Protein AF-A0A0M3JPJ7-F1 (afdb_monomer_lite)

Radius of gyration: 18.46 Å; chains: 1; bounding box: 38×25×46 Å

pLDDT: mean 85.06, std 13.42, range [37.69, 96.06]

Secondary structure (DSSP, 8-state):
-PPPSSPPPSSTT-SS-SS-GGGSPPEEEEE--HHHHHHHHHHGGG-HHHHH-TT--TT--SHHHHHHHTTTSPPEEEEEGGGG--

Sequence (86 aa):
MQPDQKPIPFSFLTDQVWLSPSEQLPTFLSYTNDRVAELVRSNFHKNEYIRSEANGPRYCPSLEAKIIKFGNMYHKASYDSRMFIS

Foldseek 3Di:
DAFDQADDDPDPVDPGDPDHSVRDFDKDKDKDDPVNLVVLVVCVVVCVLVVVPPPRDVDDPDPSVCCVVPVPDIDMDMGTPVVPPD

InterPro domains:
  IPR002218 tRNA uridine 5-carboxymethylaminomethyl modification enzyme MnmG-related [PTHR11806] (2-75)
  IPR020595 MnmG-related, conserved site [PS01280] (56-70)
  IPR040131 MnmG, N-terminal domain [PF01134] (4-72)

Structure (mmCIF, N/CA/C/O backbone):
data_AF-A0A0M3JPJ7-F1
#
_entry.id   AF-A0A0M3JPJ7-F1
#
loop_
_atom_site.group_PDB
_atom_site.id
_atom_site.type_symbol
_atom_site.label_atom_id
_atom_site.label_alt_id
_atom_site.label_comp_id
_atom_site.label_asym_id
_atom_site.label_entity_id
_atom_site.label_seq_id
_atom_site.pdbx_PDB_ins_code
_atom_site.Cartn_x
_atom_site.Cartn_y
_atom_site.Cartn_z
_atom_site.occupancy
_atom_site.B_iso_or_equiv
_atom_site.auth_seq_id
_atom_site.auth_comp_id
_atom_site.auth_asym_id
_atom_site.auth_atom_id
_atom_site.pdbx_PDB_model_num
ATOM 1 N N . MET A 1 1 ? -8.015 -7.829 4.044 1.00 88.06 1 MET A N 1
ATOM 2 C CA . MET A 1 1 ? -7.499 -7.667 5.414 1.00 88.06 1 MET A CA 1
ATOM 3 C C . MET A 1 1 ? -8.633 -7.114 6.237 1.00 88.06 1 MET A C 1
ATOM 5 O O . MET A 1 1 ? -9.199 -6.097 5.849 1.00 88.06 1 MET A O 1
ATOM 9 N N . GLN A 1 2 ? -8.997 -7.841 7.289 1.00 90.00 2 GLN A N 1
ATOM 10 C CA . GLN A 1 2 ? -10.116 -7.467 8.143 1.00 90.00 2 GLN A CA 1
ATOM 11 C C . GLN A 1 2 ? -9.707 -6.355 9.116 1.00 90.00 2 GLN A C 1
ATOM 13 O O . GLN A 1 2 ? -8.525 -6.293 9.466 1.00 90.00 2 GLN A O 1
ATOM 18 N N . PRO A 1 3 ? -10.655 -5.503 9.538 1.00 91.44 3 PRO A N 1
ATOM 19 C CA . PRO A 1 3 ? -10.427 -4.524 10.594 1.00 91.44 3 PRO A CA 1
ATOM 20 C C . PRO A 1 3 ? -10.123 -5.180 11.944 1.00 91.44 3 PRO A C 1
ATOM 22 O O . PRO A 1 3 ? -10.492 -6.334 12.190 1.00 91.44 3 PRO A O 1
ATOM 25 N N . ASP A 1 4 ? -9.488 -4.424 12.836 1.00 92.62 4 ASP A N 1
ATOM 26 C CA . ASP A 1 4 ? -9.188 -4.887 14.188 1.00 92.62 4 ASP A CA 1
ATOM 27 C C . ASP A 1 4 ? -10.470 -5.057 15.012 1.00 92.62 4 ASP A C 1
ATOM 29 O O . ASP A 1 4 ? -11.336 -4.184 15.050 1.00 92.62 4 ASP A O 1
ATOM 33 N N . GLN A 1 5 ? -10.567 -6.167 15.750 1.00 92.44 5 GLN A N 1
ATOM 34 C CA . GLN A 1 5 ? -11.724 -6.441 16.612 1.00 92.44 5 GLN A CA 1
ATOM 35 C C . GLN A 1 5 ? -11.849 -5.458 17.788 1.00 92.44 5 GLN A C 1
ATOM 37 O O . GLN A 1 5 ? -12.946 -5.246 18.300 1.00 92.44 5 GLN A O 1
ATOM 42 N N . LYS A 1 6 ? -10.729 -4.881 18.239 1.00 93.00 6 LYS A N 1
ATOM 43 C CA . LYS A 1 6 ? -10.661 -3.890 19.322 1.00 93.00 6 LYS A CA 1
ATOM 44 C C . LYS A 1 6 ? -9.827 -2.695 18.848 1.00 93.00 6 LYS A C 1
ATOM 46 O O . LYS A 1 6 ? -8.620 -2.681 19.087 1.00 93.00 6 LYS A O 1
ATOM 51 N N . PRO A 1 7 ? -10.433 -1.731 18.135 1.00 92.88 7 PRO A N 1
ATOM 52 C CA . PRO A 1 7 ? -9.704 -0.601 17.583 1.00 92.88 7 PRO A CA 1
ATOM 53 C C . PRO A 1 7 ? -9.240 0.335 18.702 1.00 92.88 7 PRO A C 1
ATOM 55 O O . PRO A 1 7 ? -9.982 0.617 19.644 1.00 92.88 7 PRO A O 1
ATOM 58 N N . ILE A 1 8 ? -8.009 0.826 18.586 1.00 93.56 8 ILE A N 1
ATOM 59 C CA . ILE A 1 8 ? -7.421 1.755 19.552 1.00 93.56 8 ILE A CA 1
ATOM 60 C C . ILE A 1 8 ? -7.776 3.188 19.125 1.00 93.56 8 ILE A C 1
ATOM 62 O O . ILE A 1 8 ? -7.473 3.566 17.988 1.00 93.56 8 ILE A O 1
ATOM 66 N N . PRO A 1 9 ? -8.406 4.003 19.991 1.00 94.25 9 PRO A N 1
ATOM 67 C CA . PRO A 1 9 ? -8.636 5.414 19.704 1.00 94.25 9 PRO A CA 1
ATOM 68 C C . PRO A 1 9 ? -7.316 6.167 19.507 1.00 94.25 9 PRO A C 1
ATOM 70 O O . PRO A 1 9 ? -6.352 5.958 20.237 1.00 94.25 9 PRO A O 1
ATOM 73 N N . PHE A 1 10 ? -7.276 7.083 18.537 1.00 94.50 10 PHE A N 1
ATOM 74 C CA . PHE A 1 10 ? -6.091 7.918 18.304 1.00 94.50 10 PHE A CA 1
ATOM 75 C C . PHE A 1 10 ? -5.871 8.956 19.420 1.00 94.50 10 PHE A C 1
ATOM 77 O O . PHE A 1 10 ? -4.738 9.322 19.719 1.00 94.50 10 PHE A O 1
ATOM 84 N N . SER A 1 11 ? -6.957 9.449 20.024 1.00 94.75 11 SER A N 1
ATOM 85 C CA . SER A 1 11 ? -6.931 10.472 21.074 1.00 94.75 11 SER A CA 1
ATOM 86 C C . SER A 1 11 ? -6.971 9.845 22.464 1.00 94.75 11 SER A C 1
ATOM 88 O O . SER A 1 11 ? -7.797 8.974 22.719 1.00 94.75 11 SER A O 1
ATOM 90 N N . PHE A 1 12 ? -6.168 10.370 23.393 1.00 95.12 12 PHE A N 1
ATOM 91 C CA . PHE A 1 12 ? -6.232 10.005 24.815 1.00 95.12 12 PHE A CA 1
ATOM 92 C C . PHE A 1 12 ? -7.501 10.499 25.525 1.00 95.12 12 PHE A C 1
ATOM 94 O O . PHE A 1 12 ? -7.800 10.038 26.619 1.00 95.12 12 PHE A O 1
ATOM 101 N N . LEU A 1 13 ? -8.233 11.448 24.930 1.00 96.06 13 LEU A N 1
ATOM 102 C CA . LEU A 1 13 ? -9.482 11.994 25.483 1.00 96.06 13 LEU A CA 1
ATOM 103 C C . LEU A 1 13 ? -10.723 11.216 25.024 1.00 96.06 13 LEU A C 1
ATOM 105 O O . LEU A 1 13 ? -11.849 11.649 25.256 1.00 96.06 13 LEU A O 1
ATOM 109 N N . THR A 1 14 ? -10.534 10.123 24.289 1.00 93.19 14 THR A N 1
ATOM 110 C CA . THR A 1 14 ? -11.618 9.351 23.692 1.00 93.19 14 THR A CA 1
ATOM 111 C C . THR A 1 14 ? -11.488 7.903 24.124 1.00 93.19 14 THR A C 1
ATOM 113 O O . THR A 1 14 ? -10.516 7.241 23.778 1.00 93.19 14 THR A O 1
ATOM 116 N N . ASP A 1 15 ? -12.493 7.403 24.837 1.00 92.25 15 ASP A N 1
ATOM 117 C CA . ASP A 1 15 ? -12.455 6.043 25.377 1.00 92.25 15 ASP A CA 1
ATOM 118 C C . ASP A 1 15 ? -12.654 4.971 24.296 1.00 92.25 15 ASP A C 1
ATOM 120 O O . ASP A 1 15 ? -12.157 3.853 24.431 1.00 92.25 15 ASP A O 1
ATOM 124 N N . GLN A 1 16 ? -13.390 5.285 23.219 1.00 91.19 16 GLN A N 1
ATOM 125 C CA . GLN A 1 16 ? -13.736 4.326 22.164 1.00 91.19 16 GLN A CA 1
ATOM 126 C C . GLN A 1 16 ? -13.822 4.973 20.778 1.00 91.19 16 GLN A C 1
ATOM 128 O O . GLN A 1 16 ? -14.234 6.122 20.625 1.00 91.19 16 GLN A O 1
ATOM 133 N N . VAL A 1 17 ? -13.457 4.211 19.743 1.00 92.38 17 VAL A N 1
ATOM 134 C CA . VAL A 1 17 ? -13.667 4.615 18.346 1.00 92.38 17 VAL A CA 1
ATOM 135 C C . VAL A 1 17 ? -15.169 4.684 18.069 1.00 92.38 17 VAL A C 1
ATOM 137 O O . VAL A 1 17 ? -15.904 3.758 18.389 1.00 92.38 17 VAL A O 1
ATOM 140 N N . TRP A 1 18 ? -15.614 5.784 17.462 1.00 91.19 18 TRP A N 1
ATOM 141 C CA . TRP A 1 18 ? -17.034 6.071 17.217 1.00 91.19 18 TRP A CA 1
ATOM 142 C C . TRP A 1 18 ? -17.725 5.088 16.255 1.00 91.19 18 TRP A C 1
ATOM 144 O O . TRP A 1 18 ? -18.947 4.991 16.261 1.00 91.19 18 TRP A O 1
ATOM 154 N N . LEU A 1 19 ? -16.950 4.384 15.427 1.00 91.31 19 LEU A N 1
ATOM 155 C CA . LEU A 1 19 ? -17.421 3.400 14.457 1.00 91.31 19 LEU A CA 1
ATOM 156 C C . LEU A 1 19 ? -17.22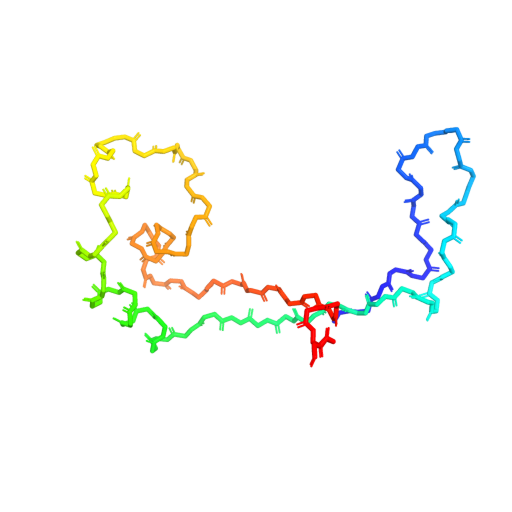2 1.985 15.010 1.00 91.31 19 LEU A C 1
ATOM 158 O O . LEU A 1 19 ? -16.103 1.631 15.402 1.00 91.31 19 LEU A O 1
ATOM 162 N N . SER A 1 20 ? -18.273 1.160 15.008 1.00 88.88 20 SER A N 1
ATOM 163 C CA . SER A 1 20 ? -18.153 -0.208 15.517 1.00 88.88 20 SER A CA 1
ATOM 164 C C . SER A 1 20 ? -17.247 -1.067 14.613 1.00 88.88 20 SER A C 1
ATOM 166 O O . SER A 1 20 ? -17.173 -0.832 13.403 1.00 88.88 20 SER A O 1
ATOM 168 N N . PRO A 1 21 ? -16.554 -2.094 15.147 1.00 87.81 21 PRO A N 1
ATOM 169 C CA . PRO A 1 21 ? -15.676 -2.956 14.346 1.00 87.81 21 PRO A CA 1
ATOM 170 C C . PRO A 1 21 ? -16.371 -3.635 13.157 1.00 87.81 21 PRO A C 1
ATOM 172 O O . PRO A 1 21 ? -15.752 -3.821 12.114 1.00 87.81 21 PRO A O 1
ATOM 175 N N . SER A 1 22 ? -17.658 -3.975 13.285 1.00 88.56 22 SER A N 1
ATOM 176 C CA . SER A 1 22 ? -18.468 -4.561 12.206 1.00 88.56 22 SER A CA 1
ATOM 177 C C . SER A 1 22 ? -18.782 -3.593 11.067 1.00 88.56 22 SER A C 1
ATOM 179 O O . SER A 1 22 ? -19.106 -4.037 9.970 1.00 88.56 22 SER A O 1
ATOM 181 N N . GLU A 1 23 ? -18.706 -2.288 11.321 1.00 91.00 23 GLU A N 1
ATOM 182 C CA . GLU A 1 23 ? -18.960 -1.238 10.329 1.00 91.00 23 GLU A CA 1
ATOM 183 C C . GLU A 1 23 ? -17.666 -0.749 9.662 1.00 91.00 23 GLU A C 1
ATOM 185 O O . GLU A 1 23 ? -17.704 0.004 8.686 1.00 91.00 23 GLU A O 1
ATOM 190 N N . GLN A 1 24 ? -16.502 -1.168 10.168 1.00 91.00 24 GLN A N 1
ATOM 191 C CA . GLN A 1 24 ? -15.224 -0.865 9.539 1.00 91.00 24 G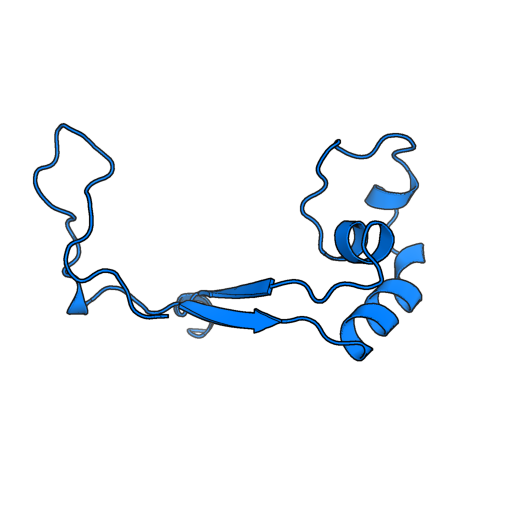LN A CA 1
ATOM 192 C C . GLN A 1 24 ? -15.073 -1.653 8.236 1.00 91.00 24 GLN A C 1
ATOM 194 O O . GLN A 1 24 ? -15.335 -2.854 8.158 1.00 91.00 24 GLN A O 1
ATOM 199 N N . LEU A 1 25 ? -14.623 -0.962 7.193 1.00 92.19 25 LEU A N 1
ATOM 200 C CA . LEU A 1 25 ? -14.450 -1.564 5.881 1.00 92.19 25 LEU A CA 1
ATOM 201 C C . LEU A 1 25 ? -13.124 -2.336 5.797 1.00 92.19 25 LEU A C 1
ATOM 203 O O . LEU A 1 25 ? -12.114 -1.874 6.334 1.00 92.19 25 LEU A O 1
ATOM 207 N N . PRO A 1 26 ? -13.090 -3.484 5.099 1.00 91.50 26 PRO A N 1
ATOM 208 C CA . PRO A 1 26 ? -11.850 -4.209 4.877 1.00 91.50 26 PRO A CA 1
ATOM 209 C C . PRO A 1 26 ? -10.949 -3.480 3.871 1.00 91.50 26 PRO A C 1
ATOM 211 O O . PRO A 1 26 ? -11.409 -2.720 3.019 1.00 91.50 26 PRO A O 1
ATOM 214 N N . THR A 1 27 ? -9.655 -3.788 3.910 1.00 92.75 27 THR A N 1
ATOM 215 C CA . THR A 1 27 ? -8.673 -3.326 2.912 1.00 92.75 27 THR A CA 1
ATOM 216 C C . THR A 1 27 ? -8.143 -4.521 2.135 1.00 92.75 27 THR A C 1
ATOM 218 O O . THR A 1 27 ? -7.816 -5.552 2.726 1.00 92.75 27 THR A O 1
ATOM 221 N N . PHE A 1 28 ? -8.009 -4.417 0.819 1.00 93.25 28 PHE A N 1
ATOM 222 C CA . PHE A 1 28 ? -7.469 -5.495 -0.011 1.00 93.25 28 PHE A CA 1
ATOM 223 C C . PHE A 1 28 ? -5.976 -5.326 -0.236 1.00 93.25 28 PHE A C 1
ATOM 225 O O . PHE A 1 28 ? -5.453 -4.215 -0.262 1.00 93.25 28 PHE A O 1
ATOM 232 N N . LEU A 1 29 ? -5.289 -6.453 -0.389 1.00 94.06 29 LEU A N 1
ATOM 233 C CA . LEU A 1 29 ? -3.847 -6.510 -0.528 1.00 94.06 29 LEU A CA 1
ATOM 234 C C . LEU A 1 29 ? -3.485 -7.169 -1.852 1.00 94.06 29 LEU A C 1
ATOM 236 O O . LEU A 1 29 ? -3.957 -8.265 -2.135 1.00 94.06 29 LEU A O 1
ATOM 240 N N . SER A 1 30 ? -2.620 -6.524 -2.624 1.00 94.50 30 SER A N 1
ATOM 241 C CA . SER A 1 30 ? -2.035 -7.086 -3.837 1.00 94.50 30 SER A CA 1
ATOM 242 C C . SER A 1 30 ? -0.554 -6.726 -3.943 1.00 94.50 30 SER A C 1
ATOM 244 O O . SER A 1 30 ? 0.001 -6.020 -3.095 1.00 94.50 30 SER A O 1
ATOM 246 N N . TYR A 1 31 ? 0.078 -7.214 -5.002 1.00 96.06 31 TYR A N 1
ATOM 247 C CA . TYR A 1 31 ? 1.462 -6.944 -5.351 1.00 96.06 31 TYR A CA 1
ATOM 248 C C . TYR A 1 31 ? 1.567 -6.563 -6.825 1.00 96.06 31 TYR A C 1
ATOM 250 O O . TYR A 1 31 ? 0.771 -6.998 -7.659 1.00 96.06 31 TYR A O 1
ATOM 258 N N . THR A 1 32 ? 2.573 -5.758 -7.154 1.00 96.06 32 THR A N 1
ATOM 259 C CA . THR A 1 32 ? 2.988 -5.582 -8.545 1.00 96.06 32 THR A CA 1
ATOM 260 C C . THR A 1 32 ? 3.568 -6.880 -9.097 1.00 96.06 32 THR A C 1
ATOM 262 O O . THR A 1 32 ? 3.987 -7.758 -8.349 1.00 96.06 32 THR A O 1
ATOM 265 N N . ASN A 1 33 ? 3.634 -6.977 -10.418 1.00 95.50 33 ASN A N 1
ATOM 266 C CA . ASN A 1 33 ? 4.235 -8.098 -11.133 1.00 95.50 33 ASN A CA 1
ATOM 267 C C . ASN A 1 33 ? 5.163 -7.577 -12.241 1.00 95.50 33 ASN A C 1
ATOM 269 O O . ASN A 1 33 ? 5.300 -6.362 -12.425 1.00 95.50 33 ASN A O 1
ATOM 273 N N . ASP A 1 34 ? 5.773 -8.491 -12.991 1.00 96.00 34 ASP A N 1
ATOM 274 C CA . ASP A 1 34 ? 6.725 -8.149 -14.054 1.00 96.00 34 ASP A CA 1
ATOM 275 C C . ASP A 1 34 ? 6.099 -7.241 -15.119 1.00 96.00 34 ASP A C 1
ATOM 277 O O . ASP A 1 34 ? 6.697 -6.240 -15.513 1.00 96.00 34 ASP A O 1
ATOM 281 N N . ARG A 1 35 ? 4.837 -7.497 -15.489 1.00 95.88 35 ARG A N 1
ATOM 282 C CA . ARG A 1 35 ? 4.094 -6.675 -16.456 1.00 95.88 35 ARG A CA 1
ATOM 283 C C . ARG A 1 35 ? 3.944 -5.223 -15.997 1.00 95.88 35 ARG A C 1
ATOM 285 O O . ARG A 1 35 ? 4.053 -4.303 -16.806 1.00 95.88 35 ARG A O 1
ATOM 292 N N . VAL A 1 36 ? 3.696 -4.991 -14.706 1.00 94.50 36 VAL A N 1
ATOM 293 C CA . VAL A 1 36 ? 3.650 -3.630 -14.141 1.00 94.50 36 VAL A CA 1
ATOM 294 C C . VAL A 1 36 ? 5.027 -2.971 -14.227 1.00 94.50 36 VAL A C 1
ATOM 296 O O . V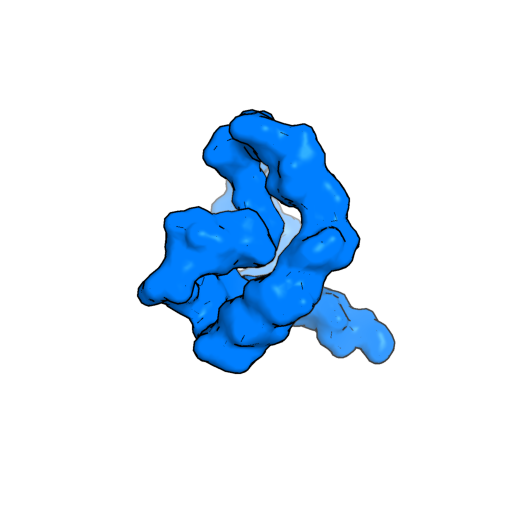AL A 1 36 ? 5.124 -1.807 -14.615 1.00 94.50 36 VAL A O 1
ATOM 299 N N . ALA A 1 37 ? 6.094 -3.709 -13.912 1.00 94.19 37 ALA A N 1
ATOM 300 C CA . ALA A 1 37 ? 7.455 -3.188 -13.988 1.00 94.19 37 ALA A CA 1
ATOM 301 C C . ALA A 1 37 ? 7.854 -2.811 -15.426 1.00 94.19 37 ALA A C 1
ATOM 303 O O . ALA A 1 37 ? 8.431 -1.747 -15.649 1.00 94.19 37 ALA A O 1
ATOM 304 N N . GLU A 1 38 ? 7.498 -3.634 -16.412 1.00 94.44 38 GLU A N 1
ATOM 305 C CA . GLU A 1 38 ? 7.691 -3.351 -17.839 1.00 94.44 38 GLU A CA 1
ATOM 306 C C . GLU A 1 38 ? 6.925 -2.104 -18.296 1.00 94.44 38 GLU A C 1
ATOM 308 O O . GLU A 1 38 ? 7.483 -1.231 -18.971 1.00 94.44 38 GLU A O 1
ATOM 313 N N . LEU A 1 39 ? 5.658 -1.972 -17.891 1.00 93.44 39 LEU A N 1
ATOM 314 C CA . LEU A 1 39 ? 4.835 -0.813 -18.240 1.00 93.44 39 LEU A CA 1
ATOM 315 C C . LEU A 1 39 ? 5.427 0.488 -17.686 1.00 93.44 39 LEU A C 1
ATOM 317 O O . LEU A 1 39 ? 5.479 1.507 -18.378 1.00 93.44 39 LEU A O 1
ATOM 321 N N . VAL A 1 40 ? 5.908 0.448 -16.447 1.00 91.75 40 VAL A N 1
ATOM 322 C CA . VAL A 1 40 ? 6.541 1.597 -15.802 1.00 91.75 40 VAL A CA 1
ATOM 323 C C . VAL A 1 40 ? 7.850 1.964 -16.496 1.00 91.75 40 VAL A C 1
ATOM 325 O O . VAL A 1 40 ? 8.058 3.132 -16.822 1.00 91.75 40 VAL A O 1
ATOM 328 N N . ARG A 1 41 ? 8.709 0.982 -16.798 1.00 90.19 41 ARG A N 1
ATOM 329 C CA . ARG A 1 41 ? 9.984 1.215 -17.500 1.00 90.19 41 ARG A CA 1
ATOM 330 C C . ARG A 1 41 ? 9.771 1.801 -18.894 1.00 90.19 41 ARG A C 1
ATOM 332 O O . ARG A 1 41 ? 10.436 2.769 -19.252 1.00 90.19 41 ARG A O 1
ATOM 339 N N . SER A 1 42 ? 8.813 1.270 -19.655 1.00 92.94 42 SER A N 1
ATOM 340 C CA . SER A 1 42 ? 8.508 1.757 -21.010 1.00 92.94 42 SER A CA 1
ATOM 341 C C . SER A 1 42 ? 7.971 3.192 -21.031 1.00 92.94 42 SER A C 1
ATOM 343 O O . SER A 1 42 ? 8.221 3.922 -21.988 1.00 92.94 42 SER A O 1
ATOM 345 N N . ASN A 1 43 ? 7.291 3.638 -19.970 1.00 90.31 43 ASN A N 1
ATOM 346 C CA . ASN A 1 43 ? 6.709 4.982 -19.887 1.00 90.31 43 ASN A CA 1
ATOM 347 C C . ASN A 1 43 ? 7.514 5.966 -19.032 1.00 90.31 43 ASN A C 1
ATOM 349 O O . ASN A 1 43 ? 7.127 7.129 -18.934 1.00 90.31 43 ASN A O 1
ATOM 353 N N . PHE A 1 44 ? 8.642 5.551 -18.454 1.00 84.50 44 PHE A N 1
ATOM 354 C CA . PHE A 1 44 ? 9.405 6.380 -17.520 1.00 84.50 44 PHE A CA 1
ATOM 355 C C . PHE A 1 44 ? 9.820 7.740 -18.102 1.00 84.50 44 PHE A C 1
ATOM 357 O O . PHE A 1 44 ? 9.793 8.757 -17.414 1.00 84.50 44 PHE A O 1
ATOM 364 N N . HIS A 1 45 ? 10.135 7.781 -19.397 1.00 82.88 45 HIS A N 1
ATOM 365 C CA . HIS A 1 45 ? 10.517 9.002 -20.107 1.00 82.88 45 HIS A CA 1
ATOM 366 C C . HIS A 1 45 ? 9.466 10.123 -20.037 1.00 82.88 45 HIS A C 1
ATOM 368 O O . HIS A 1 45 ? 9.842 11.288 -20.160 1.00 82.88 45 HIS A O 1
ATOM 374 N N . LYS A 1 46 ? 8.188 9.779 -19.824 1.00 84.81 46 LYS A N 1
ATOM 375 C CA . LYS A 1 46 ? 7.064 10.723 -19.720 1.00 84.81 46 LYS A CA 1
ATOM 376 C C . LYS A 1 46 ? 6.967 11.402 -18.354 1.00 84.81 46 LYS A C 1
ATOM 378 O O . LYS A 1 46 ? 6.208 12.352 -18.212 1.00 84.81 46 LYS A O 1
ATOM 383 N N . ASN A 1 47 ? 7.687 10.912 -17.345 1.00 76.88 47 ASN A N 1
ATOM 384 C CA . ASN A 1 47 ? 7.632 11.446 -15.990 1.00 76.88 47 ASN A CA 1
ATOM 385 C C . ASN A 1 47 ? 8.817 12.393 -15.753 1.00 76.88 47 ASN A C 1
ATOM 387 O O . ASN A 1 47 ? 9.898 11.982 -15.332 1.00 76.88 47 ASN A O 1
ATOM 391 N N . GLU A 1 48 ? 8.618 13.670 -16.077 1.00 71.81 48 GLU A N 1
ATOM 392 C CA . GLU A 1 48 ? 9.651 14.704 -15.955 1.00 71.81 48 GLU A CA 1
ATOM 393 C C . GLU A 1 48 ? 10.041 14.971 -14.494 1.00 71.81 48 GLU A C 1
ATOM 395 O O . GLU A 1 48 ? 11.213 15.198 -14.211 1.00 71.81 48 GLU A O 1
ATOM 400 N N . TYR A 1 49 ? 9.094 14.823 -13.561 1.00 70.75 49 TYR A N 1
ATOM 401 C CA . TYR A 1 49 ? 9.283 15.054 -12.124 1.00 70.75 49 TYR A CA 1
ATOM 402 C C . TYR A 1 49 ? 10.370 14.164 -11.502 1.00 70.75 49 TYR A C 1
ATOM 404 O O . TYR A 1 49 ? 11.134 14.610 -10.655 1.00 70.75 49 TYR A O 1
ATOM 412 N N . ILE A 1 50 ? 10.492 12.911 -11.948 1.00 67.62 50 ILE A N 1
ATOM 413 C CA . ILE A 1 50 ? 11.504 11.983 -11.407 1.00 67.62 50 ILE A CA 1
ATOM 414 C C . ILE A 1 50 ? 12.837 12.088 -12.141 1.00 67.62 50 ILE A C 1
ATOM 416 O O . ILE A 1 50 ? 13.873 11.688 -11.613 1.00 67.62 50 ILE A O 1
ATOM 420 N N . ARG A 1 51 ? 12.832 12.635 -13.358 1.00 66.31 51 ARG A N 1
ATOM 421 C CA . ARG A 1 51 ? 14.042 12.825 -14.163 1.00 66.31 51 ARG A CA 1
ATOM 422 C C . ARG A 1 51 ? 14.775 14.121 -13.820 1.00 66.31 51 ARG A C 1
ATOM 424 O O . ARG A 1 51 ? 15.995 14.154 -13.948 1.0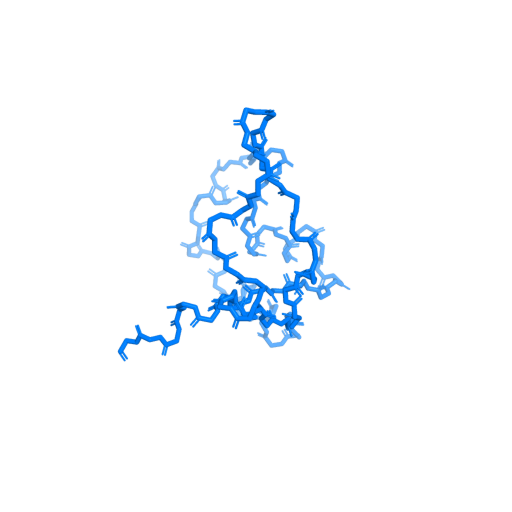0 66.31 51 ARG A O 1
ATOM 431 N N . SER A 1 52 ? 14.048 15.174 -13.441 1.00 60.72 52 SER A N 1
ATOM 432 C CA . SER A 1 52 ? 14.592 16.521 -13.227 1.00 60.72 52 SER A CA 1
ATOM 433 C C . SER A 1 52 ? 15.271 16.701 -11.869 1.00 60.72 52 SER A C 1
ATOM 435 O O . SER A 1 52 ? 16.177 17.524 -11.737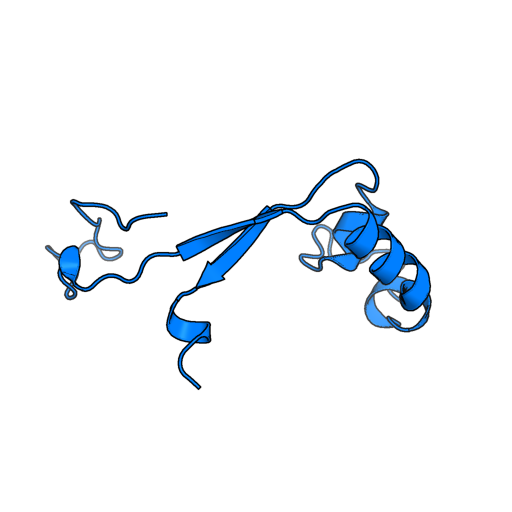 1.00 60.72 52 SER A O 1
ATOM 437 N N . GLU A 1 53 ? 14.908 15.903 -10.868 1.00 57.59 53 GLU A N 1
ATOM 438 C CA . GLU A 1 53 ? 15.563 15.946 -9.569 1.00 57.59 53 GLU A CA 1
ATOM 439 C C . GLU A 1 53 ? 16.765 14.989 -9.547 1.00 57.59 53 GLU A C 1
ATOM 441 O O . GLU A 1 53 ? 16.663 13.819 -9.181 1.00 57.59 53 GLU A O 1
ATOM 446 N N . ALA A 1 54 ? 17.953 15.519 -9.872 1.00 54.06 54 ALA A N 1
ATOM 447 C CA . ALA A 1 54 ? 19.247 14.853 -9.644 1.00 54.06 54 ALA A CA 1
ATOM 448 C C . ALA A 1 54 ? 19.435 14.385 -8.180 1.00 54.06 54 ALA A C 1
ATOM 450 O O . ALA A 1 54 ? 20.281 13.542 -7.893 1.00 54.06 54 ALA A O 1
ATOM 451 N N . ASN A 1 55 ? 18.606 14.911 -7.271 1.00 54.69 55 ASN A N 1
ATOM 452 C CA . ASN A 1 55 ? 18.376 14.438 -5.915 1.00 54.69 55 ASN A CA 1
ATOM 453 C C . ASN A 1 55 ? 16.867 14.469 -5.620 1.00 54.69 55 ASN A C 1
ATOM 455 O O . ASN A 1 55 ? 16.417 15.350 -4.889 1.00 54.69 55 ASN A O 1
ATOM 459 N N . GLY A 1 56 ? 16.087 13.546 -6.199 1.00 57.62 56 GLY A N 1
ATOM 460 C CA . GLY A 1 56 ? 14.680 13.337 -5.823 1.00 57.62 56 GLY A CA 1
ATOM 461 C C . GLY A 1 56 ? 14.470 13.348 -4.299 1.00 57.62 56 GLY A C 1
ATOM 462 O O . GLY A 1 56 ? 15.444 13.091 -3.572 1.00 57.62 56 GLY A O 1
ATOM 463 N N . PRO A 1 57 ? 13.249 13.571 -3.755 1.00 62.91 57 PRO A N 1
ATOM 464 C CA . PRO A 1 57 ? 13.022 13.426 -2.322 1.00 62.91 57 PRO A CA 1
ATOM 465 C C . PRO A 1 57 ? 13.642 12.103 -1.881 1.00 62.91 57 PRO A C 1
ATOM 467 O O . PRO A 1 57 ? 13.412 11.065 -2.508 1.00 62.91 57 PRO A O 1
ATOM 470 N N . ARG A 1 58 ? 14.475 12.148 -0.827 1.00 67.56 58 ARG A N 1
ATOM 471 C CA . ARG A 1 58 ? 15.283 11.002 -0.356 1.00 67.56 58 ARG A CA 1
ATOM 472 C C . ARG A 1 58 ? 14.452 9.710 -0.271 1.00 67.56 58 ARG A C 1
ATOM 474 O O . ARG A 1 58 ? 14.976 8.612 -0.480 1.00 67.56 58 ARG A O 1
ATOM 481 N N . TYR A 1 59 ? 13.147 9.876 -0.043 1.00 73.38 59 TYR A N 1
ATOM 482 C CA . TYR A 1 59 ? 12.108 8.865 -0.166 1.00 73.38 59 TYR A CA 1
ATOM 483 C C . TYR A 1 59 ? 10.963 9.341 -1.076 1.00 73.38 59 TYR A C 1
ATOM 485 O O . TYR A 1 59 ? 9.931 9.797 -0.592 1.00 73.38 59 TYR A O 1
ATOM 493 N N . CYS A 1 60 ? 11.121 9.217 -2.396 1.00 81.44 60 CYS A N 1
ATOM 494 C CA . CYS A 1 60 ? 9.997 9.375 -3.317 1.00 81.44 60 CYS A CA 1
ATOM 495 C C . CYS A 1 60 ? 8.998 8.219 -3.103 1.00 81.44 60 CYS A C 1
ATOM 497 O O . CYS A 1 60 ? 9.383 7.050 -3.232 1.00 81.44 60 CYS A O 1
ATOM 499 N N . PRO A 1 61 ? 7.727 8.498 -2.758 1.00 86.81 61 PRO A N 1
ATOM 500 C CA . PRO A 1 61 ? 6.752 7.447 -2.487 1.00 86.81 61 PRO A CA 1
ATOM 501 C C . PRO A 1 61 ? 6.186 6.805 -3.762 1.00 86.81 61 PRO A C 1
ATOM 503 O O . PRO A 1 61 ? 5.475 5.797 -3.645 1.00 86.81 61 PRO A O 1
ATOM 506 N N . SER A 1 62 ? 6.485 7.356 -4.947 1.00 89.25 62 SER A N 1
ATOM 507 C CA . SER A 1 62 ? 5.892 6.928 -6.213 1.00 89.25 62 SER A CA 1
ATOM 508 C C . SER A 1 62 ? 6.294 5.508 -6.615 1.00 89.25 62 SER A C 1
ATOM 510 O O . SER A 1 62 ? 7.334 4.977 -6.206 1.00 89.25 62 SER A O 1
ATOM 512 N N . LEU A 1 63 ? 5.430 4.859 -7.398 1.00 90.62 63 LEU A N 1
ATOM 513 C CA . LEU A 1 63 ? 5.648 3.482 -7.830 1.00 90.62 63 LEU A CA 1
ATOM 514 C C . LEU A 1 63 ? 6.840 3.395 -8.787 1.00 90.62 63 LEU A C 1
ATOM 516 O O . LEU A 1 63 ? 7.674 2.499 -8.674 1.00 90.62 63 LEU A O 1
ATOM 520 N N . GLU A 1 64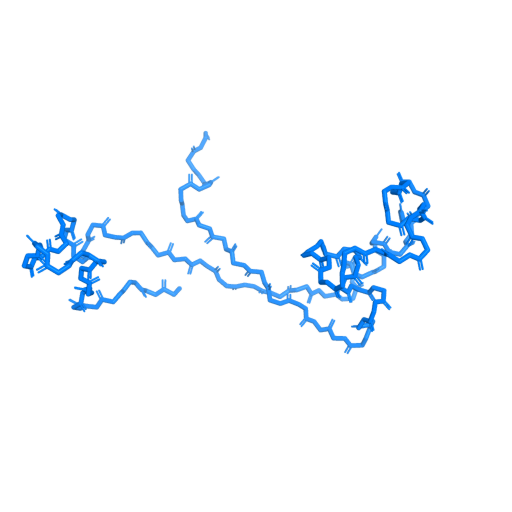 ? 6.945 4.347 -9.704 1.00 89.75 64 GLU A N 1
ATOM 521 C CA . GLU A 1 64 ? 7.993 4.387 -10.708 1.00 89.75 64 GLU A CA 1
ATOM 522 C C . GLU A 1 64 ? 9.384 4.630 -10.107 1.00 89.75 64 GLU A C 1
ATOM 524 O O . GLU A 1 64 ? 10.338 3.958 -10.502 1.00 89.75 64 GLU A O 1
ATOM 529 N N . ALA A 1 65 ? 9.499 5.466 -9.067 1.00 88.31 65 ALA A N 1
ATOM 530 C CA . ALA A 1 65 ? 10.749 5.623 -8.329 1.00 88.31 65 ALA A CA 1
ATOM 531 C C . ALA A 1 65 ? 11.152 4.322 -7.614 1.00 88.31 65 ALA A C 1
ATOM 533 O O . ALA A 1 65 ? 12.324 3.937 -7.625 1.00 88.31 65 ALA A O 1
ATOM 534 N N . LYS A 1 66 ? 10.182 3.609 -7.023 1.00 90.12 66 LYS A N 1
ATOM 535 C CA . LYS A 1 66 ? 10.417 2.318 -6.358 1.00 90.12 66 LYS A CA 1
ATOM 536 C C . LYS A 1 66 ? 10.880 1.242 -7.339 1.00 90.12 66 LYS A C 1
ATOM 538 O O . LYS A 1 66 ? 11.857 0.565 -7.040 1.00 90.12 66 LYS A O 1
ATOM 543 N N . ILE A 1 67 ? 10.253 1.135 -8.511 1.00 91.44 67 ILE A N 1
ATOM 544 C CA . ILE A 1 67 ? 10.623 0.152 -9.543 1.00 91.44 67 ILE A CA 1
ATOM 545 C C . ILE A 1 67 ? 12.019 0.426 -10.115 1.00 91.44 67 ILE A C 1
ATOM 547 O O . ILE A 1 67 ? 12.743 -0.513 -10.437 1.00 91.44 67 ILE A O 1
ATOM 551 N N . ILE A 1 68 ? 12.433 1.689 -10.233 1.00 87.00 68 ILE A N 1
ATOM 552 C CA . ILE A 1 68 ? 13.785 2.029 -10.705 1.00 87.00 68 ILE A CA 1
ATOM 553 C C . ILE A 1 68 ? 14.830 1.719 -9.641 1.00 87.00 68 ILE A C 1
ATOM 555 O O . ILE A 1 68 ? 15.849 1.097 -9.935 1.00 87.00 68 ILE A O 1
ATOM 559 N N . LYS A 1 69 ? 14.572 2.124 -8.395 1.00 86.62 69 LYS A N 1
ATOM 560 C CA . LYS A 1 69 ? 15.512 1.938 -7.285 1.00 86.62 69 LYS A CA 1
ATOM 561 C C . LYS A 1 69 ? 15.625 0.478 -6.843 1.00 86.62 69 LYS A C 1
ATOM 563 O O . LYS A 1 69 ? 16.682 0.057 -6.386 1.00 86.62 69 LYS A O 1
ATOM 568 N N . PHE A 1 70 ? 14.544 -0.289 -6.970 1.00 89.81 70 PHE A N 1
ATOM 569 C CA . PHE A 1 70 ? 14.417 -1.647 -6.449 1.00 89.81 70 PHE A CA 1
ATOM 570 C C . PHE A 1 70 ? 13.830 -2.609 -7.493 1.00 89.81 70 PHE A C 1
ATOM 572 O O . PHE A 1 70 ? 12.886 -3.346 -7.218 1.00 89.81 70 PHE A O 1
ATOM 579 N N . GLY A 1 71 ? 14.396 -2.613 -8.701 1.00 84.12 71 GLY A N 1
ATOM 580 C CA . GLY A 1 71 ? 13.820 -3.282 -9.875 1.00 84.12 71 GLY A CA 1
ATOM 581 C C . GLY A 1 71 ? 13.652 -4.803 -9.823 1.00 84.12 71 GLY A C 1
ATOM 582 O O . GLY A 1 71 ? 13.000 -5.339 -10.717 1.00 84.12 71 GLY A O 1
ATOM 583 N N . ASN A 1 72 ? 14.186 -5.466 -8.794 1.00 87.25 72 ASN A N 1
ATOM 584 C CA . ASN A 1 72 ? 14.054 -6.908 -8.561 1.00 87.25 72 ASN A CA 1
ATOM 585 C C . ASN A 1 72 ? 13.013 -7.246 -7.474 1.00 87.25 72 ASN A C 1
ATOM 587 O O . ASN A 1 72 ? 12.973 -8.377 -7.000 1.00 87.25 72 ASN A O 1
ATOM 591 N N . MET A 1 73 ? 12.207 -6.274 -7.028 1.00 92.56 73 MET A N 1
ATOM 592 C CA . MET A 1 73 ? 11.194 -6.476 -5.989 1.00 92.56 73 MET A CA 1
ATOM 593 C C . MET A 1 73 ? 9.771 -6.318 -6.525 1.00 92.56 73 MET A C 1
ATOM 595 O O . MET A 1 73 ? 9.491 -5.450 -7.350 1.00 92.56 73 MET A O 1
ATOM 599 N N . TYR A 1 74 ? 8.846 -7.095 -5.962 1.00 95.62 74 TYR A N 1
ATOM 600 C CA . TYR A 1 74 ? 7.416 -6.828 -6.075 1.00 95.62 74 TYR A CA 1
ATOM 601 C C . TYR A 1 74 ? 6.958 -5.909 -4.947 1.00 95.62 74 TYR A C 1
ATOM 603 O O . TYR A 1 74 ? 7.251 -6.126 -3.770 1.00 95.62 74 TYR A O 1
ATOM 611 N N . HIS A 1 75 ? 6.231 -4.857 -5.311 1.00 94.56 75 HIS A N 1
ATOM 612 C CA . HIS A 1 75 ? 5.779 -3.835 -4.383 1.00 94.56 75 HIS A CA 1
ATOM 613 C C . HIS A 1 75 ? 4.342 -4.104 -3.958 1.00 94.56 75 HIS A C 1
ATOM 615 O O . HIS A 1 75 ? 3.460 -4.332 -4.782 1.00 94.56 75 HIS A O 1
ATOM 621 N N . LYS A 1 76 ? 4.114 -4.050 -2.649 1.00 95.12 76 LYS A N 1
ATOM 622 C CA . LYS A 1 76 ? 2.798 -4.196 -2.037 1.00 95.12 76 LYS A CA 1
ATOM 623 C C . LYS A 1 76 ? 1.903 -3.000 -2.386 1.00 95.12 76 LYS A C 1
ATOM 625 O O . LYS A 1 76 ? 2.312 -1.856 -2.198 1.00 95.12 76 LYS A O 1
ATOM 630 N N . ALA A 1 77 ? 0.677 -3.275 -2.818 1.00 92.81 77 ALA A N 1
ATOM 631 C CA . ALA A 1 77 ? -0.380 -2.296 -3.051 1.00 92.81 77 ALA A CA 1
ATOM 632 C C . ALA A 1 77 ? -1.595 -2.627 -2.175 1.00 92.81 77 ALA A C 1
ATOM 634 O O . ALA A 1 77 ? -2.001 -3.786 -2.075 1.00 92.81 77 ALA A O 1
ATOM 635 N N . SER A 1 78 ? -2.164 -1.615 -1.524 1.00 91.88 78 SER A N 1
ATOM 636 C CA . SER A 1 78 ? -3.375 -1.742 -0.711 1.00 91.88 78 SER A CA 1
ATOM 637 C C . SER A 1 78 ? -4.522 -0.968 -1.345 1.00 91.88 78 SER A C 1
ATOM 639 O O . SER A 1 78 ? -4.329 0.185 -1.724 1.00 91.88 78 SER A O 1
ATOM 641 N N . TYR A 1 79 ? -5.701 -1.579 -1.417 1.00 89.75 79 TYR A N 1
ATOM 642 C CA . TYR A 1 79 ? -6.911 -0.967 -1.966 1.00 89.75 79 TYR A CA 1
ATOM 643 C C . TYR A 1 79 ? -7.949 -0.808 -0.862 1.00 89.75 79 TYR A C 1
ATOM 645 O O . TYR A 1 79 ? -8.307 -1.786 -0.203 1.00 89.75 79 TYR A O 1
ATOM 653 N N . ASP A 1 80 ? -8.420 0.418 -0.669 1.00 87.81 80 ASP A N 1
ATOM 654 C CA . ASP A 1 80 ? -9.499 0.727 0.265 1.00 87.81 80 ASP A CA 1
ATOM 655 C C . ASP A 1 80 ? -10.851 0.395 -0.385 1.00 87.81 80 ASP A C 1
ATOM 657 O O . ASP A 1 80 ? -11.106 0.761 -1.535 1.00 87.81 80 ASP A O 1
ATOM 661 N N . SER A 1 81 ? -11.729 -0.286 0.353 1.00 84.44 81 SER A N 1
ATOM 662 C CA . SER A 1 81 ? -13.081 -0.625 -0.108 1.00 84.44 81 SER A CA 1
ATOM 663 C C . SER A 1 81 ? -13.936 0.596 -0.462 1.00 84.44 81 SER A C 1
ATOM 665 O O . SER A 1 81 ? -14.865 0.470 -1.255 1.00 84.44 81 SER A O 1
ATOM 667 N N . ARG A 1 82 ? -13.625 1.792 0.058 1.00 78.12 82 ARG A N 1
ATOM 668 C CA . ARG A 1 82 ? -14.318 3.037 -0.322 1.00 78.12 82 ARG A CA 1
ATOM 669 C C . ARG A 1 82 ? -14.086 3.434 -1.778 1.00 78.12 82 ARG A C 1
ATOM 671 O O . ARG A 1 82 ? -14.872 4.192 -2.328 1.00 78.12 82 ARG A O 1
ATOM 678 N N . MET A 1 83 ? -13.027 2.924 -2.405 1.00 58.62 83 MET A N 1
ATOM 679 C CA . MET A 1 83 ? -12.664 3.261 -3.782 1.00 58.62 83 MET A CA 1
ATOM 680 C C . MET A 1 83 ? -13.499 2.503 -4.833 1.00 58.62 83 MET A C 1
ATOM 682 O O . MET A 1 83 ? -13.426 2.835 -6.010 1.00 58.62 83 MET A O 1
ATOM 686 N N . PHE A 1 84 ? -14.296 1.505 -4.424 1.00 51.97 84 PHE A N 1
ATOM 687 C CA . PHE A 1 84 ? -15.131 0.677 -5.311 1.00 51.97 84 PHE A CA 1
ATOM 688 C C . PHE A 1 84 ? -16.601 1.119 -5.387 1.00 51.97 84 PHE A C 1
ATOM 690 O O . PHE A 1 84 ? -17.401 0.458 -6.046 1.00 51.97 84 PHE A O 1
ATOM 697 N N . ILE A 1 85 ? -16.970 2.215 -4.718 1.00 40.78 85 ILE A N 1
ATOM 698 C CA . ILE A 1 85 ? -18.321 2.780 -4.767 1.00 40.78 85 ILE A CA 1
ATOM 699 C C . ILE A 1 85 ? -18.268 4.028 -5.659 1.00 40.78 85 ILE A C 1
ATOM 701 O O . ILE A 1 85 ? -18.032 5.133 -5.173 1.00 40.78 85 ILE A O 1
ATOM 705 N N . SER A 1 86 ? -18.432 3.837 -6.970 1.00 37.69 86 SER A N 1
ATOM 706 C CA . SER A 1 86 ? -18.704 4.899 -7.952 1.00 37.69 86 SER A CA 1
ATOM 707 C C . SER A 1 86 ? -19.804 4.457 -8.899 1.00 37.69 86 SER A C 1
ATOM 709 O O . SER A 1 86 ? -19.636 3.343 -9.449 1.00 37.69 86 SER A O 1
#

Organism: Anisakis simplex (NCBI:txid6269)